Protein AF-A0A2C6MYR8-F1 (afdb_monomer_lite)

Radius of gyration: 14.16 Å; chains: 1; bounding box: 31×30×32 Å

Organism: Staphylococcus aureus (NCBI:txid1280)

Structure (mmCIF, N/CA/C/O backbone):
data_AF-A0A2C6MYR8-F1
#
_entry.id   AF-A0A2C6MYR8-F1
#
loop_
_atom_site.group_PDB
_atom_site.id
_atom_site.type_symbol
_atom_site.label_atom_id
_atom_site.label_alt_id
_atom_site.label_comp_id
_atom_site.label_asym_id
_atom_site.label_entity_id
_atom_site.label_seq_id
_atom_site.pdbx_PDB_ins_code
_atom_site.Cartn_x
_atom_site.Cartn_y
_atom_site.Cartn_z
_atom_site.occupancy
_atom_site.B_iso_or_equiv
_atom_site.auth_seq_id
_atom_site.auth_comp_id
_atom_site.auth_asym_id
_atom_site.auth_atom_id
_atom_site.pdbx_PDB_model_num
ATOM 1 N N . MET A 1 1 ? -16.661 16.790 -8.721 1.00 35.56 1 MET A N 1
ATOM 2 C CA . MET A 1 1 ? -16.286 15.895 -7.609 1.00 35.56 1 MET A CA 1
ATOM 3 C C . MET A 1 1 ? -16.155 14.504 -8.189 1.00 35.56 1 MET A C 1
ATOM 5 O O . MET A 1 1 ? -17.167 13.893 -8.501 1.00 35.56 1 MET A O 1
ATOM 9 N N . VAL A 1 2 ? -14.929 14.067 -8.472 1.00 31.03 2 VAL A N 1
ATOM 10 C CA . VAL A 1 2 ? -14.684 12.712 -8.976 1.00 31.03 2 VAL A CA 1
ATOM 11 C C . VAL A 1 2 ? -14.720 11.816 -7.744 1.00 31.03 2 VAL A C 1
ATOM 13 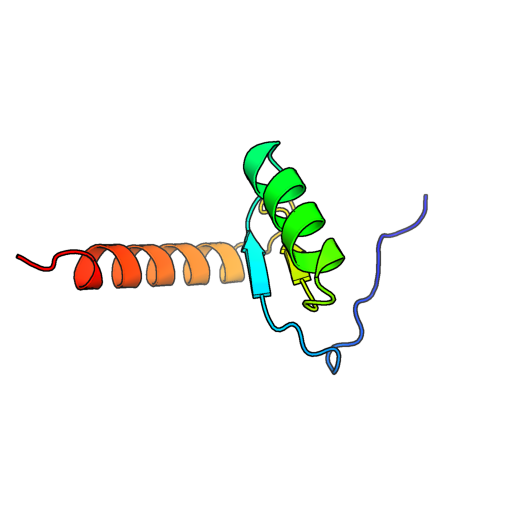O O . VAL A 1 2 ? -13.842 11.913 -6.893 1.00 31.03 2 VAL A O 1
ATOM 16 N N . SER A 1 3 ? -15.801 11.056 -7.578 1.00 40.16 3 SER A N 1
ATOM 17 C CA . SER A 1 3 ? -15.847 9.978 -6.590 1.00 40.16 3 SER A CA 1
ATOM 18 C C . SER A 1 3 ? -14.738 9.002 -6.980 1.00 40.16 3 SER A C 1
ATOM 20 O O . SER A 1 3 ? -14.725 8.492 -8.099 1.00 40.16 3 SER A O 1
ATOM 22 N N . CYS A 1 4 ? -13.722 8.895 -6.127 1.00 49.53 4 CYS A N 1
ATOM 23 C CA . CYS A 1 4 ? -12.504 8.163 -6.428 1.00 49.53 4 CYS A CA 1
ATOM 24 C C . CYS A 1 4 ? -12.830 6.669 -6.575 1.00 49.53 4 CYS A C 1
ATOM 26 O O . CYS A 1 4 ? -13.363 6.059 -5.654 1.00 49.53 4 CYS A O 1
ATOM 28 N N . CYS A 1 5 ? -12.508 6.136 -7.754 1.00 54.53 5 CYS A N 1
ATOM 29 C CA . CYS A 1 5 ? -12.118 4.757 -8.032 1.00 54.53 5 CYS A CA 1
ATOM 30 C C . CYS A 1 5 ? -12.966 3.652 -7.383 1.00 54.53 5 CYS A C 1
ATOM 32 O O . CYS A 1 5 ? -12.602 3.100 -6.347 1.00 54.53 5 CYS A O 1
ATOM 34 N N . SER A 1 6 ? -14.022 3.211 -8.074 1.00 51.62 6 SER A N 1
ATOM 35 C CA . SER A 1 6 ? -14.446 1.814 -7.953 1.00 51.62 6 SER A CA 1
ATOM 36 C C . SER A 1 6 ? -13.300 0.941 -8.473 1.00 51.62 6 SER A C 1
ATOM 38 O O . SER A 1 6 ? -13.138 0.778 -9.683 1.00 51.62 6 SER A O 1
ATOM 40 N N . ILE A 1 7 ? -12.447 0.464 -7.571 1.00 63.44 7 ILE A N 1
ATOM 41 C CA . ILE A 1 7 ? -11.453 -0.556 -7.895 1.00 63.44 7 ILE A CA 1
ATOM 42 C C . ILE A 1 7 ? -12.240 -1.800 -8.309 1.00 63.44 7 ILE A C 1
ATOM 44 O O . ILE A 1 7 ? -13.150 -2.221 -7.593 1.00 63.44 7 ILE A O 1
ATOM 48 N N . ASP A 1 8 ? -11.933 -2.351 -9.483 1.00 66.56 8 ASP A N 1
ATOM 49 C CA . ASP A 1 8 ? -12.488 -3.637 -9.892 1.00 66.56 8 ASP A CA 1
ATOM 50 C C . ASP A 1 8 ? -12.086 -4.679 -8.828 1.00 66.56 8 ASP A C 1
ATOM 52 O O . ASP A 1 8 ? -10.884 -4.836 -8.588 1.00 66.56 8 ASP A O 1
ATOM 56 N N . PRO A 1 9 ? -13.042 -5.370 -8.172 1.00 66.69 9 PRO A N 1
ATOM 57 C CA . PRO A 1 9 ? -12.750 -6.340 -7.116 1.00 66.69 9 PRO A CA 1
ATOM 58 C C . PRO A 1 9 ? -11.913 -7.535 -7.593 1.00 66.69 9 PRO A C 1
ATOM 60 O O . PRO A 1 9 ? -11.398 -8.277 -6.760 1.00 66.69 9 PRO A O 1
ATOM 63 N N . TYR A 1 10 ? -11.761 -7.724 -8.906 1.00 72.38 10 TYR A N 1
ATOM 64 C CA . TYR A 1 10 ? -10.880 -8.726 -9.506 1.00 72.38 10 TYR A CA 1
ATOM 65 C C . TYR A 1 10 ? -9.463 -8.198 -9.785 1.00 72.38 10 TYR A C 1
ATOM 67 O O . TYR A 1 10 ? -8.620 -8.933 -10.299 1.00 72.38 10 TYR A O 1
ATOM 75 N N . THR A 1 11 ? -9.173 -6.936 -9.454 1.00 78.38 11 THR A N 1
ATOM 76 C CA . THR A 1 11 ? -7.816 -6.389 -9.548 1.00 78.38 11 THR A CA 1
ATOM 77 C C . THR A 1 11 ? -6.959 -6.968 -8.434 1.00 78.38 11 THR A C 1
ATOM 79 O O . THR A 1 11 ? -7.131 -6.645 -7.260 1.00 78.38 11 THR A O 1
ATOM 82 N N . GLU A 1 12 ? -5.998 -7.803 -8.810 1.00 82.69 12 GLU A N 1
ATOM 83 C CA . GLU A 1 12 ? -4.998 -8.318 -7.882 1.00 82.69 12 GLU A CA 1
ATOM 84 C C . GLU A 1 12 ? -3.861 -7.309 -7.688 1.00 82.69 12 GLU A C 1
ATOM 86 O O . GLU A 1 12 ? -3.258 -6.831 -8.658 1.00 82.69 12 GLU A O 1
ATOM 91 N N . PHE A 1 13 ? -3.545 -7.035 -6.423 1.00 86.12 13 PHE A N 1
ATOM 92 C CA . PHE A 1 13 ? -2.381 -6.261 -6.008 1.00 86.12 13 PHE A CA 1
ATOM 93 C C . PHE A 1 13 ? -1.366 -7.189 -5.352 1.00 86.12 13 PHE A C 1
ATOM 95 O O . PHE A 1 13 ? -1.722 -8.051 -4.553 1.00 86.12 13 PHE A O 1
ATOM 102 N N . GLU A 1 14 ? -0.095 -6.992 -5.678 1.00 89.88 14 GLU A N 1
ATOM 103 C CA . GLU A 1 14 ? 1.013 -7.730 -5.068 1.00 89.88 14 GLU A CA 1
ATOM 104 C C . GLU A 1 14 ? 1.353 -7.164 -3.690 1.00 89.88 14 GLU A C 1
ATOM 106 O O . GLU A 1 14 ? 1.767 -7.894 -2.793 1.00 89.88 14 GLU A O 1
ATOM 111 N N . VAL A 1 15 ? 1.165 -5.852 -3.520 1.00 89.06 15 VAL A N 1
ATOM 112 C CA . VAL A 1 15 ? 1.426 -5.143 -2.268 1.00 89.06 15 VAL A CA 1
ATOM 113 C C . VAL A 1 15 ? 0.267 -4.205 -1.969 1.00 89.06 15 VAL A C 1
ATOM 115 O O . VAL A 1 15 ? -0.167 -3.445 -2.834 1.00 89.06 15 VAL A O 1
ATOM 118 N N . ILE A 1 16 ? -0.205 -4.225 -0.725 1.00 87.50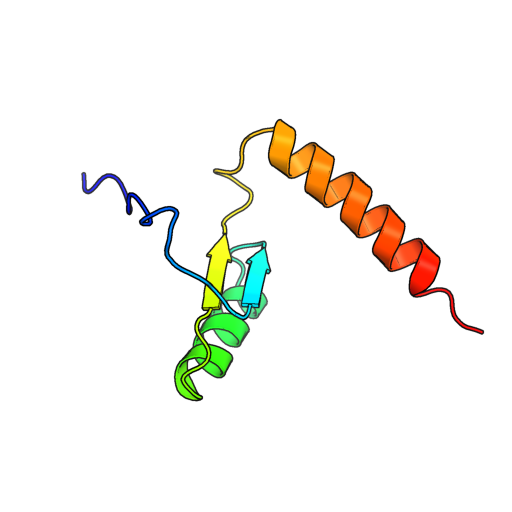 16 ILE A N 1
ATOM 119 C CA . ILE A 1 16 ? -1.168 -3.255 -0.203 1.00 87.50 16 ILE A CA 1
ATOM 120 C C . ILE A 1 16 ? -0.475 -2.486 0.918 1.00 87.50 16 ILE A C 1
ATOM 122 O O . ILE A 1 16 ? -0.050 -3.076 1.908 1.00 87.50 16 ILE A O 1
ATOM 126 N N . ILE A 1 17 ? -0.349 -1.174 0.743 1.00 87.44 17 ILE A N 1
ATOM 127 C CA . ILE A 1 17 ? 0.197 -0.254 1.739 1.00 87.44 17 ILE A CA 1
ATOM 128 C C . ILE A 1 17 ? -0.968 0.458 2.407 1.00 87.44 17 ILE A C 1
ATOM 130 O O . ILE A 1 17 ? -1.893 0.924 1.740 1.00 87.44 17 ILE A O 1
ATOM 134 N N . ILE A 1 18 ? -0.909 0.542 3.729 1.00 84.88 18 ILE A N 1
ATOM 135 C CA . ILE A 1 18 ? -1.953 1.131 4.558 1.00 84.88 18 ILE A CA 1
ATOM 136 C C . ILE A 1 18 ? -1.402 2.410 5.170 1.00 84.88 18 ILE A C 1
ATOM 138 O O . ILE A 1 18 ? -0.329 2.398 5.767 1.00 84.88 18 ILE A O 1
ATOM 142 N N . GLY A 1 19 ? -2.138 3.502 4.990 1.00 81.94 19 GLY A N 1
ATOM 143 C CA . GLY A 1 19 ? -1.710 4.854 5.322 1.00 81.94 19 GLY A CA 1
ATOM 144 C C . GLY A 1 19 ? -1.454 5.698 4.073 1.00 81.94 19 GLY A C 1
ATOM 145 O O . GLY A 1 19 ? -1.251 5.190 2.975 1.00 81.94 19 GLY A O 1
ATOM 146 N N . ALA A 1 20 ? -1.492 7.017 4.244 1.00 81.44 20 ALA A N 1
ATOM 147 C CA . ALA A 1 20 ? -1.307 7.996 3.168 1.00 81.44 20 ALA A CA 1
ATOM 148 C C . ALA A 1 20 ? -0.283 9.083 3.547 1.00 81.44 20 ALA A C 1
ATOM 150 O O . ALA A 1 20 ? -0.347 10.215 3.062 1.00 81.44 20 ALA A O 1
ATOM 151 N N . GLY A 1 21 ? 0.643 8.758 4.453 1.00 85.88 21 GLY A N 1
ATOM 152 C CA . GLY A 1 21 ? 1.734 9.640 4.842 1.00 85.88 21 GLY A CA 1
ATOM 153 C C . GLY A 1 21 ? 2.856 9.676 3.803 1.00 85.88 21 GLY A C 1
ATOM 154 O O . GLY A 1 21 ? 2.866 8.957 2.801 1.00 85.88 21 GLY A O 1
ATOM 155 N N . VAL A 1 22 ? 3.827 10.562 4.036 1.00 86.81 22 VAL A N 1
ATOM 156 C CA . VAL A 1 22 ? 4.977 10.743 3.134 1.00 86.81 22 VAL A CA 1
ATOM 157 C C . VAL A 1 22 ? 5.774 9.441 2.930 1.00 86.81 22 VAL A C 1
ATOM 159 O O . VAL A 1 22 ? 6.106 9.154 1.775 1.00 86.81 22 VAL A O 1
ATOM 162 N N . PRO A 1 23 ? 6.078 8.634 3.969 1.00 90.12 23 PRO A N 1
ATOM 163 C CA . PRO A 1 23 ? 6.775 7.359 3.790 1.00 90.12 23 PRO A CA 1
ATOM 164 C C . PRO A 1 23 ? 5.989 6.355 2.941 1.00 90.12 23 PRO A C 1
ATOM 166 O O . PRO A 1 23 ? 6.557 5.743 2.039 1.00 90.12 23 PRO A O 1
ATOM 169 N N . GLU A 1 24 ? 4.685 6.222 3.185 1.00 89.06 24 GLU A N 1
ATOM 170 C CA . GLU A 1 24 ? 3.805 5.263 2.513 1.00 89.06 24 GLU A CA 1
ATOM 171 C C . GLU A 1 24 ? 3.660 5.602 1.030 1.00 89.06 24 GLU A C 1
ATOM 173 O O . GLU A 1 24 ? 3.813 4.737 0.167 1.00 89.06 24 GLU A O 1
ATOM 178 N N . VAL A 1 25 ? 3.450 6.885 0.721 1.00 87.62 25 VAL A N 1
ATOM 179 C CA . VAL A 1 25 ? 3.384 7.384 -0.659 1.00 87.62 25 VAL A CA 1
ATOM 180 C C . VAL A 1 25 ? 4.722 7.195 -1.374 1.00 87.62 25 VAL A C 1
ATOM 182 O O . VAL A 1 25 ? 4.751 6.761 -2.526 1.00 87.62 25 VAL A O 1
ATOM 185 N N . SER A 1 26 ? 5.839 7.481 -0.697 1.00 88.94 26 SER A N 1
ATOM 186 C CA . SER A 1 26 ? 7.178 7.302 -1.272 1.00 88.94 26 SER A CA 1
ATOM 187 C C . SER A 1 26 ? 7.467 5.831 -1.580 1.00 88.94 26 SER A C 1
ATOM 189 O O . SER A 1 26 ? 7.990 5.516 -2.650 1.00 88.94 26 SER A O 1
ATOM 191 N N . LEU A 1 27 ? 7.082 4.922 -0.679 1.00 91.50 27 LEU A N 1
ATOM 192 C CA . LEU A 1 27 ? 7.217 3.481 -0.871 1.00 91.50 27 LEU A CA 1
ATOM 193 C C . LEU A 1 27 ? 6.326 2.980 -2.013 1.00 91.50 27 LEU A C 1
ATOM 195 O O . LEU A 1 27 ? 6.803 2.244 -2.875 1.00 91.50 27 LEU A O 1
ATOM 199 N N . ALA A 1 28 ? 5.065 3.419 -2.066 1.00 90.94 28 ALA A N 1
ATOM 200 C CA . ALA A 1 28 ? 4.150 3.074 -3.150 1.00 90.94 28 ALA A CA 1
ATOM 201 C C . ALA A 1 28 ? 4.716 3.494 -4.511 1.00 90.94 28 ALA A C 1
ATOM 203 O O . ALA A 1 28 ? 4.719 2.704 -5.457 1.00 90.94 28 ALA A O 1
ATOM 204 N N . PHE A 1 29 ? 5.258 4.712 -4.601 1.00 88.75 29 PHE A N 1
ATOM 205 C CA . PHE A 1 29 ? 5.875 5.218 -5.824 1.00 88.75 29 PHE A CA 1
ATOM 206 C C . PHE A 1 29 ? 7.109 4.400 -6.221 1.00 88.75 29 PHE A C 1
ATOM 208 O O . PHE A 1 29 ? 7.249 4.010 -7.380 1.00 88.75 29 PHE A O 1
ATOM 215 N N . HIS A 1 30 ? 7.977 4.093 -5.254 1.00 92.56 30 HIS A N 1
ATOM 216 C CA . HIS A 1 30 ? 9.163 3.273 -5.474 1.00 92.56 30 HIS A CA 1
ATOM 217 C C . HIS A 1 30 ? 8.799 1.882 -6.012 1.00 92.56 30 HIS A C 1
ATOM 219 O O . HIS A 1 30 ? 9.302 1.494 -7.061 1.00 92.56 30 HIS A O 1
ATOM 225 N N . LEU A 1 31 ? 7.878 1.161 -5.367 1.00 91.62 31 LEU A N 1
ATOM 226 C CA . LEU A 1 31 ? 7.453 -0.178 -5.798 1.00 91.62 31 LEU A CA 1
ATOM 227 C C . LEU A 1 31 ? 6.791 -0.156 -7.180 1.00 91.62 31 LEU A C 1
ATOM 229 O O . LEU A 1 31 ? 7.136 -0.961 -8.048 1.00 91.62 31 LEU A O 1
ATOM 233 N N . THR A 1 32 ? 5.918 0.823 -7.422 1.00 90.69 32 THR A N 1
ATOM 234 C CA . THR A 1 32 ? 5.263 0.988 -8.727 1.00 90.69 32 THR A CA 1
ATOM 235 C C . THR A 1 32 ? 6.286 1.266 -9.832 1.00 90.69 32 THR A C 1
ATOM 237 O O . THR A 1 32 ? 6.129 0.785 -10.953 1.00 90.69 32 THR A O 1
ATOM 240 N N . SER A 1 33 ? 7.383 1.975 -9.528 1.00 92.25 33 SER A N 1
ATOM 241 C CA . SER A 1 33 ? 8.469 2.225 -10.489 1.00 92.25 33 SER A CA 1
ATOM 242 C C . SER A 1 33 ? 9.217 0.957 -10.932 1.00 92.25 33 SER A C 1
ATOM 244 O O . SER A 1 33 ? 9.804 0.949 -12.012 1.00 92.25 33 SER A O 1
ATOM 246 N N . TYR A 1 34 ? 9.134 -0.133 -10.158 1.00 93.81 34 TYR A N 1
ATOM 247 C CA . TYR A 1 34 ? 9.633 -1.462 -10.538 1.00 93.81 34 TYR A CA 1
ATOM 248 C C . TYR A 1 34 ? 8.572 -2.344 -11.210 1.00 93.81 34 TYR A C 1
ATOM 250 O O . TYR A 1 34 ? 8.831 -3.513 -11.486 1.00 93.81 34 TYR A O 1
ATOM 258 N N . GLY A 1 35 ? 7.383 -1.803 -11.485 1.00 91.12 35 GLY A N 1
ATOM 259 C CA . GLY A 1 35 ? 6.274 -2.536 -12.095 1.00 91.12 35 GLY A CA 1
ATOM 260 C C . GLY A 1 35 ? 5.481 -3.407 -11.120 1.00 91.12 35 GLY A C 1
ATOM 261 O O . GLY A 1 35 ? 4.662 -4.204 -11.569 1.00 91.12 35 GLY A O 1
ATOM 262 N N . ILE A 1 36 ? 5.693 -3.255 -9.810 1.00 92.06 36 ILE A N 1
ATOM 263 C CA . ILE A 1 36 ? 4.923 -3.971 -8.789 1.00 92.06 36 ILE A CA 1
ATOM 264 C C . ILE A 1 36 ? 3.529 -3.348 -8.706 1.00 92.06 36 ILE A C 1
ATOM 266 O O . ILE A 1 36 ? 3.387 -2.130 -8.566 1.00 92.06 36 ILE A O 1
ATOM 270 N N . ARG A 1 37 ? 2.483 -4.177 -8.771 1.00 88.19 37 ARG A N 1
ATOM 271 C CA . ARG A 1 37 ? 1.095 -3.717 -8.625 1.00 88.19 37 ARG A CA 1
ATOM 272 C C . ARG A 1 37 ? 0.805 -3.389 -7.164 1.00 88.19 37 ARG A C 1
ATOM 274 O O . ARG A 1 37 ? 0.482 -4.275 -6.373 1.00 88.19 37 ARG A O 1
ATOM 281 N N . THR A 1 38 ? 0.923 -2.113 -6.810 1.00 88.75 38 THR A N 1
ATOM 282 C CA . THR A 1 38 ? 0.746 -1.626 -5.438 1.00 88.75 38 THR A CA 1
ATOM 283 C C . THR A 1 38 ? -0.572 -0.872 -5.262 1.00 88.75 38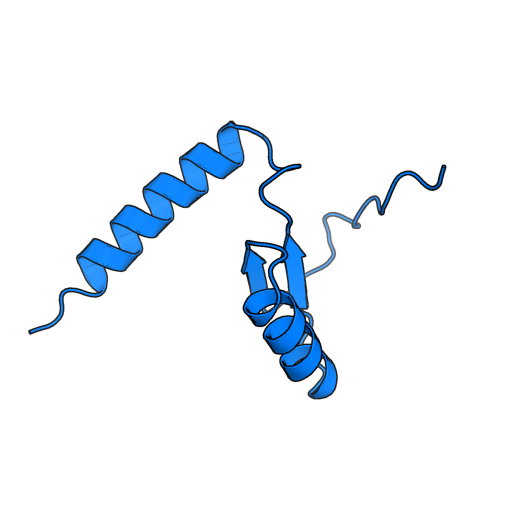 THR A C 1
ATOM 285 O O . THR A 1 38 ? -0.876 0.043 -6.025 1.00 88.75 38 THR A O 1
ATOM 288 N N . ALA A 1 39 ? -1.340 -1.225 -4.230 1.00 86.50 39 ALA A N 1
ATOM 289 C CA . ALA A 1 39 ? -2.468 -0.434 -3.746 1.00 86.50 39 ALA A CA 1
ATOM 290 C C . ALA A 1 39 ? -2.045 0.414 -2.542 1.00 86.50 39 ALA A C 1
ATOM 292 O O . ALA A 1 39 ? -1.333 -0.068 -1.663 1.00 86.50 39 ALA A O 1
ATOM 293 N N . LEU A 1 40 ? -2.524 1.657 -2.486 1.00 84.69 40 LEU A N 1
ATOM 294 C CA . LEU A 1 40 ? -2.386 2.542 -1.330 1.00 84.69 40 LEU A CA 1
ATOM 295 C C . LEU A 1 40 ? -3.778 2.795 -0.746 1.00 84.69 40 LEU A C 1
ATOM 297 O O . LEU A 1 40 ? -4.639 3.358 -1.424 1.00 84.69 40 LEU A O 1
ATOM 301 N N . ALA A 1 41 ? -4.004 2.359 0.489 1.00 81.38 41 ALA A N 1
ATOM 302 C CA . ALA A 1 41 ? -5.273 2.498 1.190 1.00 81.38 41 ALA A CA 1
ATOM 303 C C . ALA A 1 41 ? -5.147 3.524 2.323 1.00 81.38 41 ALA A C 1
ATOM 305 O O . ALA A 1 41 ? -4.375 3.340 3.260 1.00 81.38 41 ALA A O 1
ATOM 306 N N . ASP A 1 42 ? -5.931 4.599 2.255 1.00 78.31 42 ASP A N 1
ATOM 307 C CA . ASP A 1 42 ? -5.988 5.618 3.305 1.00 78.31 42 ASP A CA 1
ATOM 308 C C . ASP A 1 42 ? -6.925 5.190 4.443 1.00 78.31 42 ASP A C 1
ATOM 310 O O . ASP A 1 42 ? -8.142 5.131 4.257 1.00 78.31 42 ASP A O 1
ATOM 314 N N . GLU A 1 43 ? -6.371 4.962 5.637 1.00 69.06 43 GLU A N 1
ATOM 315 C CA . GLU A 1 43 ? -7.111 4.581 6.849 1.00 69.06 43 GLU A CA 1
ATOM 316 C C . GLU A 1 43 ? -8.260 5.528 7.219 1.00 69.06 43 GLU A C 1
ATOM 318 O O . GLU A 1 43 ? -9.220 5.105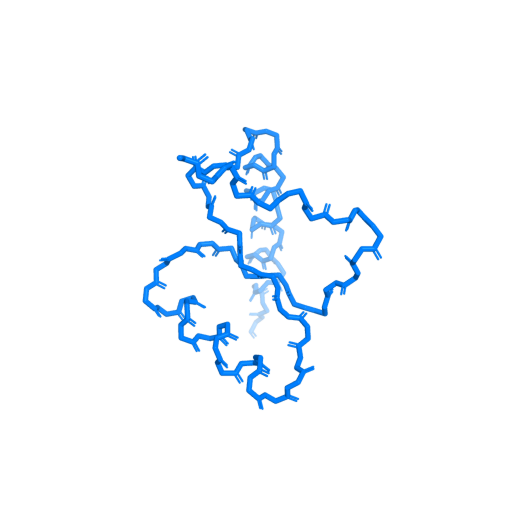 7.876 1.00 69.06 43 GLU A O 1
ATOM 323 N N . GLN A 1 44 ? -8.211 6.800 6.812 1.00 66.12 44 GLN A N 1
ATOM 324 C CA . GLN A 1 44 ? -9.283 7.747 7.129 1.00 66.12 44 GLN A CA 1
ATOM 325 C C . GLN A 1 44 ? -10.602 7.395 6.428 1.00 66.12 44 GLN A C 1
ATOM 327 O O . GLN A 1 44 ? -11.668 7.703 6.959 1.00 66.12 44 GLN A O 1
ATOM 332 N N . ASN A 1 45 ? -10.541 6.680 5.301 1.00 59.84 45 ASN A N 1
ATOM 333 C CA . ASN A 1 45 ? -11.701 6.235 4.521 1.00 59.84 45 ASN A CA 1
ATOM 334 C C . ASN A 1 45 ? -11.973 4.727 4.637 1.00 59.84 45 ASN A C 1
ATOM 336 O O . ASN A 1 45 ? -12.756 4.167 3.871 1.00 59.84 45 ASN A O 1
ATOM 340 N N . VAL A 1 46 ? -11.333 4.062 5.597 1.00 62.84 46 VAL A N 1
ATOM 341 C CA . VAL A 1 46 ? -11.472 2.625 5.816 1.00 62.84 46 VAL A CA 1
ATOM 342 C C . VAL A 1 46 ? -12.601 2.346 6.817 1.00 62.84 46 VAL A C 1
ATOM 344 O O . VAL A 1 46 ? -12.624 2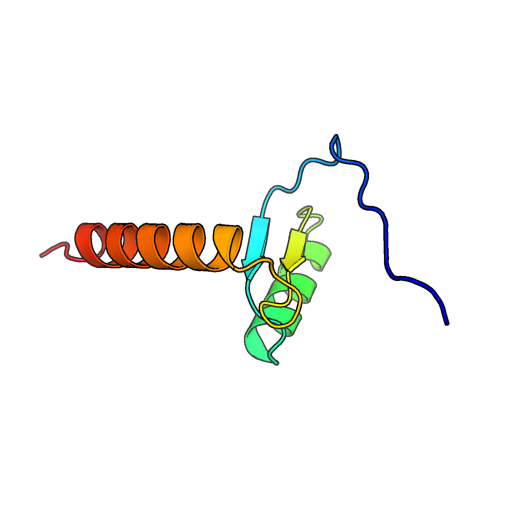.911 7.913 1.00 62.84 46 VAL A O 1
ATOM 347 N N . ASP A 1 47 ? -13.534 1.463 6.439 1.00 63.44 47 ASP A N 1
ATOM 348 C CA . ASP A 1 47 ? -14.625 0.973 7.296 1.00 63.44 47 ASP A CA 1
ATOM 349 C C . ASP A 1 47 ? -14.066 0.446 8.633 1.00 63.44 47 ASP A C 1
ATOM 351 O O . ASP A 1 47 ? -13.024 -0.214 8.674 1.00 63.44 47 ASP A O 1
ATOM 355 N N . ASN A 1 48 ? -14.777 0.706 9.733 1.00 66.25 48 ASN A N 1
ATOM 356 C CA . ASN A 1 48 ? -14.431 0.235 11.075 1.00 66.25 48 ASN A CA 1
ATOM 357 C C . ASN A 1 48 ? -14.162 -1.279 11.125 1.00 66.25 48 ASN A C 1
ATOM 359 O O . ASN A 1 48 ? -13.298 -1.710 11.881 1.00 66.25 48 ASN A O 1
ATOM 363 N N . ARG A 1 49 ? -14.822 -2.084 10.280 1.00 61.53 49 ARG A N 1
ATOM 364 C CA . ARG A 1 49 ? -14.546 -3.530 10.178 1.00 61.53 49 ARG A CA 1
ATOM 365 C C . ARG A 1 49 ? -13.142 -3.847 9.675 1.00 61.53 49 ARG A C 1
ATOM 367 O O . ARG A 1 49 ? -12.516 -4.786 10.160 1.00 61.53 49 ARG A O 1
ATOM 374 N N . LEU A 1 50 ? -12.652 -3.087 8.699 1.00 64.62 50 LEU A N 1
ATOM 375 C CA . LEU A 1 50 ? -11.302 -3.273 8.182 1.00 64.62 50 LEU A CA 1
ATOM 376 C C . LEU A 1 50 ? -10.284 -2.695 9.176 1.00 64.62 50 LEU A C 1
ATOM 378 O O . LEU A 1 50 ? -9.250 -3.311 9.375 1.00 64.62 50 LEU A O 1
ATOM 382 N N . LYS A 1 51 ? -10.604 -1.614 9.900 1.00 64.88 51 LYS A N 1
ATOM 383 C CA . LYS A 1 51 ? -9.771 -1.144 11.027 1.00 64.88 51 LYS A CA 1
ATOM 384 C C . LYS A 1 51 ? -9.627 -2.198 12.126 1.00 64.88 51 LYS A C 1
ATOM 386 O O . LYS A 1 51 ? -8.519 -2.432 12.598 1.00 64.88 51 LYS A O 1
ATOM 391 N N . ASP A 1 52 ? -10.720 -2.863 12.499 1.00 69.00 52 ASP A N 1
ATOM 392 C CA . ASP A 1 52 ? -10.685 -3.960 13.470 1.00 69.00 52 ASP A CA 1
ATOM 393 C C . ASP A 1 52 ? -9.841 -5.136 12.959 1.00 69.00 52 ASP A C 1
ATOM 395 O O . ASP A 1 52 ? -9.016 -5.659 13.707 1.00 69.00 52 ASP A O 1
ATOM 399 N N . PHE A 1 53 ? -9.988 -5.506 11.681 1.00 70.25 53 PHE A N 1
ATOM 400 C CA . PHE A 1 53 ? -9.150 -6.524 11.043 1.00 70.25 53 PHE A CA 1
ATOM 401 C C . PHE A 1 53 ? -7.665 -6.144 11.073 1.00 70.25 53 PHE A C 1
ATOM 403 O O . PHE A 1 53 ? -6.837 -6.958 11.472 1.00 70.25 53 PHE A O 1
ATOM 410 N N . LEU A 1 54 ? -7.327 -4.908 10.700 1.00 66.44 54 LEU A N 1
ATOM 411 C CA . LEU A 1 54 ? -5.952 -4.415 10.668 1.00 66.44 54 LEU A CA 1
ATOM 412 C C . LEU A 1 54 ? -5.326 -4.344 12.056 1.00 66.44 54 LEU A C 1
ATOM 414 O O . LEU A 1 54 ? -4.171 -4.727 12.199 1.00 66.44 54 LEU A O 1
ATOM 418 N N . ARG A 1 55 ? -6.087 -3.951 13.084 1.00 67.38 55 ARG A N 1
ATOM 419 C CA . ARG A 1 55 ? -5.629 -3.992 14.479 1.00 67.38 55 ARG A CA 1
ATOM 420 C C . ARG A 1 55 ? -5.307 -5.421 14.913 1.00 67.38 55 ARG A C 1
ATOM 422 O O . ARG A 1 55 ? -4.230 -5.671 15.440 1.00 67.38 55 ARG A O 1
ATOM 429 N N . THR A 1 56 ? -6.205 -6.373 14.651 1.00 66.25 56 THR A N 1
ATOM 430 C CA . THR A 1 56 ? -5.953 -7.791 14.956 1.00 66.25 56 THR A CA 1
ATOM 431 C C . THR A 1 56 ? -4.759 -8.335 14.168 1.00 66.25 56 THR A C 1
ATOM 433 O O . THR A 1 56 ? -3.979 -9.125 14.694 1.00 66.25 56 THR A O 1
ATOM 436 N N . PHE A 1 57 ? -4.582 -7.903 12.918 1.00 64.38 57 PHE A N 1
ATOM 437 C CA . PHE A 1 57 ? -3.455 -8.311 12.084 1.00 64.38 57 PHE A CA 1
ATOM 438 C C . PHE A 1 57 ? -2.125 -7.712 12.563 1.00 64.38 57 PHE A C 1
ATOM 440 O O . PHE A 1 57 ? -1.125 -8.420 12.597 1.00 64.38 57 PHE A O 1
ATOM 447 N N . GLN A 1 58 ? -2.106 -6.448 12.996 1.00 62.06 58 GLN A N 1
ATOM 448 C CA . GLN A 1 58 ? -0.936 -5.815 13.617 1.00 62.06 58 GLN A CA 1
ATOM 449 C C . GLN A 1 58 ? -0.530 -6.525 14.907 1.00 62.06 58 GLN A C 1
ATOM 451 O O . GLN A 1 58 ? 0.640 -6.855 15.064 1.00 62.06 58 GLN A O 1
ATOM 456 N N . GLU A 1 59 ? -1.486 -6.835 15.786 1.00 62.66 59 GLU A N 1
ATOM 457 C CA . GLU A 1 59 ? -1.219 -7.606 17.007 1.00 62.66 59 GLU A CA 1
ATOM 458 C C . GLU A 1 59 ? -0.621 -8.985 16.689 1.00 62.66 59 GLU A C 1
ATOM 460 O O . GLU A 1 59 ? 0.263 -9.454 17.402 1.00 62.66 59 GLU A O 1
ATOM 465 N N . LEU A 1 60 ? -1.066 -9.634 15.607 1.00 58.16 60 LEU A N 1
ATOM 466 C CA . LEU A 1 60 ? -0.490 -10.897 15.135 1.00 58.16 60 LEU A CA 1
ATOM 467 C C . LEU A 1 60 ? 0.939 -10.718 14.608 1.00 58.16 60 LEU A C 1
ATOM 469 O O . LEU A 1 60 ? 1.814 -11.498 14.980 1.00 58.16 60 LEU A O 1
ATOM 473 N N . ILE A 1 61 ? 1.194 -9.679 13.804 1.00 56.91 61 ILE A N 1
ATOM 474 C CA . ILE A 1 61 ? 2.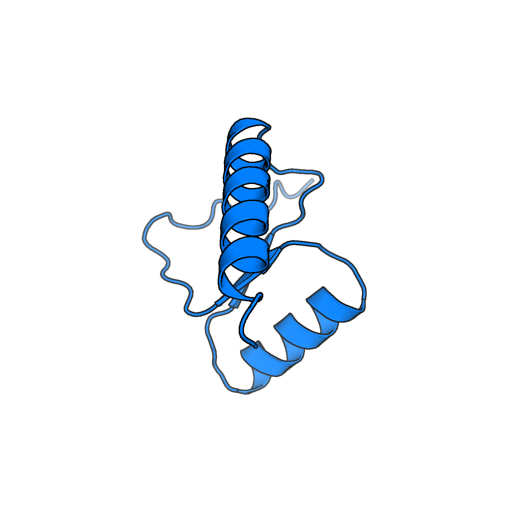539 -9.362 13.307 1.00 56.91 61 ILE A CA 1
ATOM 475 C C . ILE A 1 61 ? 3.479 -9.073 14.473 1.00 56.91 61 ILE A C 1
ATOM 477 O O . ILE A 1 61 ? 4.549 -9.661 14.520 1.00 56.91 61 ILE A O 1
ATOM 481 N N . GLU A 1 62 ? 3.118 -8.211 15.423 1.00 56.19 62 GLU A N 1
ATOM 482 C CA . GLU A 1 62 ? 3.984 -7.861 16.559 1.00 56.19 62 GLU A CA 1
ATOM 483 C C . GLU A 1 62 ? 4.289 -9.072 17.448 1.00 56.19 62 GLU A C 1
ATOM 485 O O . GLU A 1 62 ? 5.403 -9.211 17.957 1.00 56.19 62 GLU A O 1
ATOM 490 N N . ARG A 1 63 ? 3.327 -9.990 17.587 1.00 56.25 63 ARG A N 1
ATOM 491 C CA . ARG A 1 63 ? 3.491 -11.221 18.364 1.00 56.25 63 ARG A CA 1
ATOM 492 C C . ARG A 1 63 ? 4.423 -12.232 17.692 1.00 56.25 63 ARG A C 1
ATOM 494 O O . ARG A 1 63 ? 5.173 -12.890 18.406 1.00 56.25 63 ARG A O 1
ATOM 501 N N . ASP A 1 64 ? 4.410 -12.320 16.362 1.00 51.47 64 ASP A N 1
ATOM 502 C CA . ASP A 1 64 ? 5.334 -13.161 15.575 1.00 51.47 64 ASP A CA 1
ATOM 503 C C . ASP A 1 64 ? 6.666 -12.460 15.237 1.00 51.47 64 ASP A C 1
ATOM 505 O O . ASP A 1 64 ? 7.665 -13.121 14.957 1.00 51.47 64 ASP A O 1
ATOM 509 N N . SER A 1 65 ? 6.719 -11.126 15.305 1.00 48.94 65 SER A N 1
ATOM 510 C CA . SER A 1 65 ? 7.950 -10.325 15.169 1.00 48.94 65 SER A CA 1
ATOM 511 C C . SER A 1 65 ? 8.819 -10.386 16.423 1.00 48.94 65 SER A C 1
ATOM 513 O O . SER A 1 65 ? 9.994 -10.023 16.380 1.00 48.94 65 SER A O 1
ATOM 515 N N . GLY A 1 66 ? 8.257 -10.860 17.538 1.00 47.31 66 GLY A N 1
ATOM 516 C CA . GLY A 1 66 ? 9.004 -11.292 18.711 1.00 47.31 66 GLY A CA 1
ATOM 517 C C . GLY A 1 66 ? 9.766 -12.590 18.439 1.00 47.31 66 GLY A C 1
ATOM 518 O O . GLY A 1 66 ? 9.487 -13.609 19.065 1.00 47.31 66 GLY A O 1
ATOM 519 N N . MET A 1 67 ? 10.725 -12.575 17.511 1.00 33.38 67 MET A N 1
ATOM 520 C CA . MET A 1 67 ? 11.801 -13.567 17.521 1.00 33.38 67 MET A CA 1
ATOM 521 C C . MET A 1 67 ? 12.882 -13.157 18.544 1.00 33.38 67 MET A C 1
ATOM 523 O O . MET A 1 67 ? 13.055 -11.961 18.786 1.00 33.38 67 MET A O 1
ATOM 527 N N . PRO A 1 68 ? 13.573 -14.131 19.172 1.00 46.22 68 PRO A N 1
ATOM 528 C CA . PRO A 1 68 ? 14.742 -13.894 20.026 1.00 46.22 68 PRO A CA 1
ATOM 529 C C . PRO A 1 68 ? 15.889 -13.158 19.320 1.00 46.22 68 PRO A C 1
ATOM 531 O O . PRO A 1 68 ? 15.980 -13.237 18.074 1.00 46.22 68 PRO A O 1
#

Foldseek 3Di:
DPPDDPDDPPDDAPEEFEADDPVSVVVQVVCVVVVGRYHYHYPVPDDVVVVVVVVVVVVVCVVVVPDD

Sequence (68 aa):
MVSCCSIDPYTEFEVIIIGAGVPEVSLAFHLTSYGIRTALADEQNVDNRLKDFLRTFQELIERDSGMP

pLDDT: mean 71.97, std 16.8, range [31.03, 93.81]

Secondary structure (DSSP, 8-state):
--------TT---SEEEE--SHHHHHHHHHHHHTT--EEEE-GGGS-HHHHHHHHHHHHHHHHHH---